Protein 3QH9 (pdb70)

Structure (mmCIF, N/CA/C/O backbone):
data_3QH9
#
_entry.id   3QH9
#
_cell.length_a   29.964
_cell.length_b   162.656
_cell.length_c   34.387
_cell.angle_alpha   90.000
_cell.angle_beta   90.000
_cell.angle_gamma   90.000
#
_symmetry.space_group_name_H-M   'C 2 2 21'
#
loop_
_entity.id
_entity.type
_entity.pdbx_description
1 polymer Liprin-beta-2
2 non-polymer 'IODIDE ION'
3 non-polymer GLYCEROL
4 non-polymer 'AMMONIUM ION'
5 water water
#
loop_
_atom_site.group_PDB
_atom_site.id
_atom_site.type_symbol
_atom_site.label_atom_id
_atom_site.label_alt_id
_atom_site.label_comp_id
_atom_site.label_asym_id
_atom_site.label_entity_id
_atom_site.label_seq_id
_atom_site.pdbx_PDB_ins_code
_atom_site.Cartn_x
_atom_site.Cartn_y
_atom_site.Cartn_z
_atom_site.occupancy
_atom_site.B_iso_or_equiv
_atom_site.auth_seq_id
_atom_site.auth_comp_id
_atom_site.auth_asym_id
_atom_site.auth_atom_id
_atom_site.pdbx_PDB_model_num
ATOM 1 N N . GLN A 1 14 ? 0.240 68.568 14.333 1.00 69.27 14 GLN A N 1
ATOM 2 C CA . GLN A 1 14 ? 0.318 67.493 13.280 1.00 73.10 14 GLN A CA 1
ATOM 3 C C . GLN A 1 14 ? 1.749 66.864 13.123 1.00 71.37 14 GLN A C 1
ATOM 4 O O . GLN A 1 14 ? 2.084 66.152 12.140 1.00 69.07 14 GLN A O 1
ATOM 10 N N . GLU A 1 15 ? 2.582 67.099 14.123 1.00 70.70 15 GLU A N 1
ATOM 11 C CA . GLU A 1 15 ? 3.642 66.164 14.384 1.00 71.34 15 GLU A CA 1
ATOM 12 C C . GLU A 1 15 ? 2.933 64.833 14.714 1.00 67.64 15 GLU A C 1
ATOM 13 O O . GLU A 1 15 ? 3.470 63.756 14.439 1.00 67.04 15 GLU A O 1
ATOM 19 N N . GLU A 1 16 ? 1.725 64.915 15.280 1.00 64.37 16 GLU A N 1
ATOM 20 C CA . GLU A 1 16 ? 0.951 63.700 15.661 1.00 65.32 16 GLU A CA 1
ATOM 21 C C . GLU A 1 16 ? 0.294 62.922 14.492 1.00 57.53 16 GLU A C 1
ATOM 22 O O . GLU A 1 16 ? 0.085 61.727 14.621 1.00 53.69 16 GLU A O 1
ATOM 28 N N . LYS A 1 17 ? 0.010 63.601 13.375 1.00 53.35 17 LYS A N 1
ATOM 29 C CA . LYS A 1 17 ? -0.162 62.948 12.058 1.00 53.65 17 LYS A CA 1
ATOM 30 C C . LYS A 1 17 ? 1.096 62.171 11.666 1.00 50.14 17 LYS A C 1
ATOM 31 O O . LYS A 1 17 ? 1.024 61.005 11.220 1.00 45.56 17 LYS A O 1
ATOM 37 N N . GLN A 1 18 ? 2.246 62.841 11.791 1.00 46.38 18 GLN A N 1
ATOM 38 C CA . GLN A 1 18 ? 3.531 62.190 11.565 1.00 44.46 18 GLN A CA 1
ATOM 39 C C . GLN A 1 18 ? 3.729 61.017 12.547 1.00 41.96 18 GLN A C 1
ATOM 40 O O . GLN A 1 18 ? 4.111 59.918 12.129 1.00 45.15 18 GLN A O 1
ATOM 46 N N . ARG A 1 19 ? 3.441 61.238 13.824 1.00 39.51 19 ARG A N 1
ATOM 47 C CA . ARG A 1 19 ? 3.652 60.230 14.851 1.00 41.33 19 ARG A CA 1
ATOM 48 C C . ARG A 1 19 ? 2.755 59.027 14.663 1.00 41.68 19 ARG A C 1
ATOM 49 O O . ARG A 1 19 ? 3.222 57.875 14.768 1.00 42.27 19 ARG A O 1
ATOM 57 N N . LYS A 1 20 ? 1.477 59.265 14.380 1.00 41.71 20 LYS A N 1
ATOM 58 C CA . LYS A 1 20 ? 0.594 58.163 14.063 1.00 42.66 20 LYS A CA 1
ATOM 59 C C . LYS A 1 20 ? 1.041 57.433 12.790 1.00 40.71 20 LYS A C 1
ATOM 60 O O . LYS A 1 20 ? 0.883 56.213 12.701 1.00 41.32 20 LYS A O 1
ATOM 66 N N . ALA A 1 21 ? 1.571 58.168 11.801 1.00 37.99 21 ALA A N 1
ATOM 67 C CA . ALA A 1 21 ? 2.110 57.527 10.586 1.00 36.97 21 ALA A CA 1
ATOM 68 C C . ALA A 1 21 ? 3.181 56.535 10.993 1.00 32.87 21 ALA A C 1
ATOM 69 O O . ALA A 1 21 ? 3.129 55.365 10.607 1.00 28.34 21 ALA A O 1
ATOM 71 N N . GLU A 1 22 ? 4.108 56.978 11.831 1.00 31.46 22 GLU A N 1
ATOM 72 C CA . GLU A 1 22 ? 5.267 56.117 12.138 1.00 35.04 22 GLU A CA 1
ATOM 73 C C . GLU A 1 22 ? 4.864 54.870 12.960 1.00 34.81 22 GLU A C 1
ATOM 74 O O . GLU A 1 22 ? 5.463 53.814 12.790 1.00 31.92 22 GLU A O 1
ATOM 80 N N . GLU A 1 23 ? 3.816 55.022 13.778 1.00 37.93 23 GLU A N 1
ATOM 81 C CA . GLU A 1 23 ? 3.203 53.954 14.574 1.00 38.88 23 GLU A CA 1
ATOM 82 C C . GLU A 1 23 ? 2.657 52.853 13.692 1.00 36.08 23 GLU A C 1
ATOM 83 O O . GLU A 1 23 ? 2.976 51.695 13.896 1.00 32.69 23 GLU A O 1
ATOM 89 N N . LEU A 1 24 ? 1.829 53.254 12.730 1.00 34.11 24 LEU A N 1
ATOM 90 C CA . LEU A 1 24 ? 1.347 52.412 11.641 1.00 34.27 24 LEU A CA 1
ATOM 91 C C . LEU A 1 24 ? 2.425 51.703 10.805 1.00 33.29 24 LEU A C 1
ATOM 92 O O . LEU A 1 24 ? 2.222 50.577 10.461 1.00 27.50 24 LEU A O 1
ATOM 97 N N . LEU A 1 25 ? 3.600 52.308 10.567 1.00 32.73 25 LEU A N 1
ATOM 98 C CA . LEU A 1 25 ? 4.632 51.644 9.766 1.00 33.95 25 LEU A CA 1
ATOM 99 C C . LEU A 1 25 ? 5.220 50.476 10.529 1.00 32.31 25 LEU A C 1
ATOM 100 O O . LEU A 1 25 ? 5.421 49.406 9.974 1.00 35.05 25 LEU A O 1
ATOM 105 N N . GLN A 1 26 ? 5.475 50.737 11.809 1.00 34.43 26 GLN A N 1
ATOM 106 C CA . GLN A 1 26 ? 5.960 49.790 12.808 1.00 39.12 26 GLN A CA 1
ATOM 107 C C . GLN A 1 26 ? 5.040 48.607 12.869 1.00 37.67 26 GLN A C 1
ATOM 108 O O . GLN A 1 26 ? 5.458 47.452 12.824 1.00 44.33 26 GLN A O 1
ATOM 114 N N . GLU A 1 27 ? 3.768 48.899 12.969 1.00 34.62 27 GLU A N 1
ATOM 115 C CA . GLU A 1 27 ? 2.782 47.822 12.975 1.00 33.51 27 GLU A CA 1
ATOM 116 C C . GLU A 1 27 ? 2.767 46.966 11.685 1.00 28.30 27 GLU A C 1
ATOM 117 O O . GLU A 1 27 ? 2.670 45.751 11.734 1.00 25.93 27 GLU A O 1
ATOM 123 N N . LEU A 1 28 ? 2.886 47.618 10.536 1.00 27.12 28 LEU A N 1
ATOM 124 C CA . LEU A 1 28 ? 2.998 46.977 9.223 1.00 28.74 28 LEU A CA 1
ATOM 125 C C . LEU A 1 28 ? 4.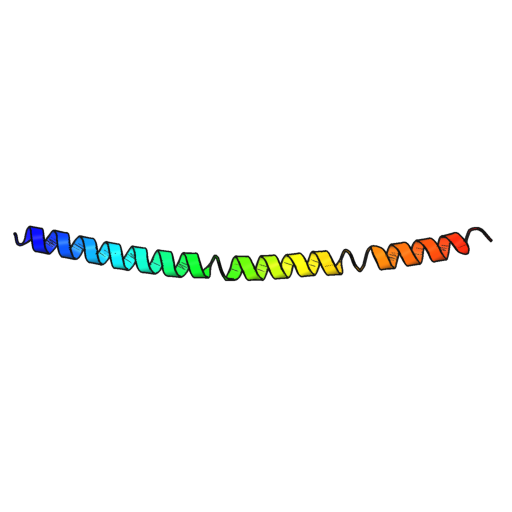194 46.108 9.151 1.00 29.62 28 LEU A C 1
ATOM 126 O O . LEU A 1 28 ? 4.098 45.010 8.644 1.00 27.76 28 LEU A O 1
ATOM 131 N N . ARG A 1 29 ? 5.350 46.631 9.615 1.00 31.25 29 ARG A N 1
ATOM 132 C CA . ARG A 1 29 ? 6.563 45.842 9.639 1.00 34.64 29 ARG A CA 1
ATOM 133 C C . ARG A 1 29 ? 6.361 44.579 10.451 1.00 33.68 29 ARG A C 1
ATOM 134 O O . ARG A 1 29 ? 6.816 43.509 10.028 1.00 40.97 29 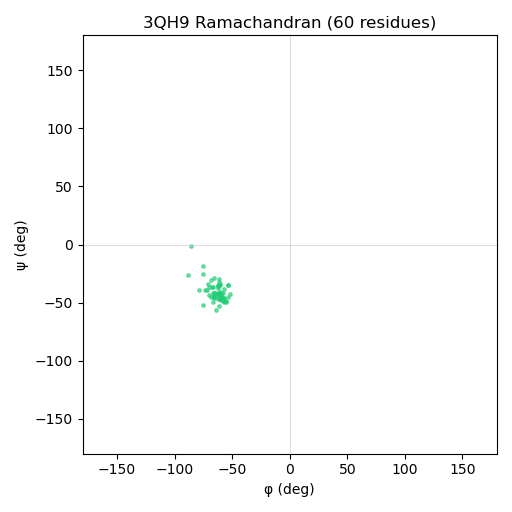ARG A O 1
ATOM 142 N N . HIS A 1 30 ? 5.755 44.698 11.636 1.00 30.25 30 HIS A N 1
ATOM 143 C CA . HIS A 1 30 ? 5.615 43.552 12.511 1.00 33.66 30 HIS A CA 1
ATOM 144 C C . HIS A 1 30 ? 4.626 42.517 11.881 1.00 33.20 30 HIS A C 1
ATOM 145 O O . HIS A 1 30 ? 4.884 41.321 11.876 1.00 34.03 30 HIS A O 1
ATOM 152 N N . LEU A 1 31 ? 3.487 42.986 11.370 1.00 33.77 31 LEU A N 1
ATOM 153 C CA . LEU A 1 31 ? 2.525 42.117 10.736 1.00 33.79 31 LEU A CA 1
ATOM 154 C C . LEU A 1 31 ? 3.128 41.409 9.522 1.00 34.07 31 LEU A C 1
ATOM 155 O O . LEU A 1 31 ? 2.778 40.274 9.218 1.00 34.11 31 LEU A O 1
ATOM 160 N N . LYS A 1 32 ? 4.020 42.082 8.813 1.00 36.92 32 LYS A N 1
ATOM 161 C CA . LYS A 1 32 ? 4.638 41.494 7.626 1.00 38.94 32 LYS A CA 1
ATOM 162 C C . LYS A 1 32 ? 5.601 40.369 7.954 1.00 40.40 32 LYS A C 1
ATOM 163 O O . LYS A 1 32 ? 5.703 39.426 7.180 1.00 39.16 32 LYS A O 1
ATOM 169 N N . ILE A 1 33 ? 6.327 40.515 9.062 1.00 41.09 33 ILE A N 1
ATOM 170 C CA . ILE A 1 33 ? 7.145 39.447 9.613 1.00 41.61 33 ILE A CA 1
ATOM 171 C C . ILE A 1 33 ? 6.237 38.297 10.086 1.00 39.59 33 ILE A C 1
ATOM 172 O O . ILE A 1 33 ? 6.530 37.144 9.823 1.00 41.43 33 ILE A O 1
ATOM 177 N N . LYS A 1 34 ? 5.140 38.597 10.778 1.00 35.77 34 LYS A N 1
ATOM 178 C CA . LYS A 1 34 ? 4.257 37.529 11.216 1.00 34.95 34 LYS A CA 1
ATOM 179 C C . LYS A 1 34 ? 3.719 36.732 9.988 1.00 31.81 34 LYS A C 1
ATOM 180 O O . LYS A 1 34 ? 3.850 35.541 9.947 1.00 31.90 34 LYS A O 1
ATOM 186 N N . VAL A 1 35 ? 3.238 37.401 8.958 1.00 32.21 35 VAL A N 1
ATOM 187 C CA . VAL A 1 35 ? 2.686 36.730 7.787 1.00 31.92 35 VAL A CA 1
ATOM 188 C C . VAL A 1 35 ? 3.790 35.859 7.191 1.00 32.24 35 VAL A C 1
ATOM 189 O O . VAL A 1 35 ? 3.570 34.718 6.811 1.00 29.45 35 VAL A O 1
ATOM 193 N N . GLU A 1 36 ? 4.985 36.404 7.105 1.00 37.89 36 GLU A N 1
ATOM 194 C CA . GLU A 1 36 ? 6.13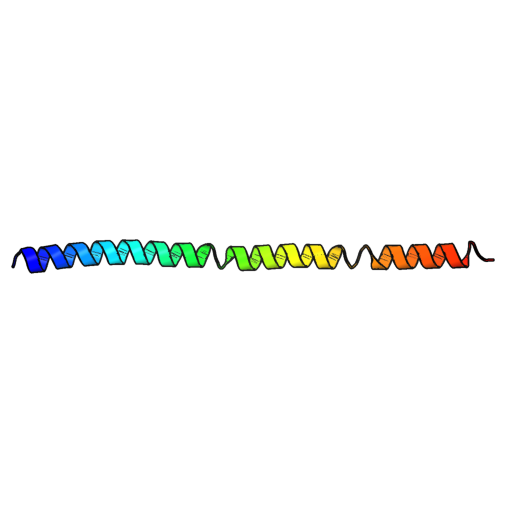7 35.671 6.531 1.00 41.01 36 GLU A CA 1
ATOM 195 C C . GLU A 1 36 ? 6.413 34.386 7.295 1.00 43.25 36 GLU A C 1
ATOM 196 O O . GLU A 1 36 ? 6.616 33.314 6.698 1.00 48.32 36 GLU A O 1
ATOM 202 N N . GLU A 1 37 ? 6.416 34.476 8.618 1.00 42.30 37 GLU A N 1
ATOM 203 C CA . GLU A 1 37 ? 6.599 33.293 9.454 1.00 40.94 37 GLU A CA 1
ATOM 204 C C . GLU A 1 37 ? 5.429 32.287 9.369 1.00 36.87 37 GLU A C 1
ATOM 205 O O . GLU A 1 37 ? 5.679 31.101 9.158 1.00 39.30 37 GLU A O 1
ATOM 211 N N . LEU A 1 38 ? 4.188 32.749 9.514 1.00 25.85 38 LEU A N 1
ATOM 212 C CA . LEU A 1 38 ? 3.009 31.889 9.373 1.00 27.10 38 LEU A CA 1
ATOM 213 C C . LEU A 1 38 ? 2.946 31.098 8.034 1.00 28.95 38 LEU A C 1
ATOM 214 O O . LEU A 1 38 ? 2.498 29.947 8.021 1.00 29.86 38 LEU A O 1
ATOM 219 N N . GLU A 1 39 ? 3.418 31.706 6.949 1.00 33.65 39 GLU A N 1
ATOM 220 C CA . GLU A 1 39 ? 3.636 31.053 5.648 1.00 38.43 39 GLU A CA 1
ATOM 221 C C . GLU A 1 39 ? 4.891 30.153 5.602 1.00 42.57 39 GLU A C 1
ATOM 222 O O . GLU A 1 39 ? 5.000 29.300 4.704 1.00 45.06 39 GLU A O 1
ATOM 228 N N . ASN A 1 40 ? 5.834 30.323 6.524 1.00 41.94 40 ASN A N 1
ATOM 229 C CA . ASN A 1 40 ? 6.854 29.279 6.717 1.00 46.55 40 ASN A CA 1
ATOM 230 C C . ASN A 1 40 ? 6.268 28.069 7.463 1.00 44.68 40 ASN A C 1
ATOM 231 O O . ASN A 1 40 ? 6.397 26.930 7.042 1.00 47.15 40 ASN A O 1
ATOM 236 N N . GLU A 1 41 ? 5.643 28.299 8.593 1.00 43.72 41 GLU A N 1
ATOM 237 C CA . GLU A 1 41 ? 4.981 27.199 9.265 1.00 45.88 41 GLU A CA 1
ATOM 238 C C . GLU A 1 41 ? 3.986 26.369 8.344 1.00 43.34 41 GLU A C 1
ATOM 239 O O . GLU A 1 41 ? 3.980 25.126 8.386 1.00 39.73 41 GLU A O 1
ATOM 245 N N . ARG A 1 42 ? 3.177 27.039 7.519 1.00 41.33 42 ARG A N 1
ATOM 246 C CA A ARG A 1 42 ? 2.325 26.336 6.545 0.50 41.28 42 ARG A CA 1
ATOM 247 C CA B ARG A 1 42 ? 2.328 26.366 6.501 0.50 41.01 42 ARG A CA 1
ATOM 248 C C . ARG A 1 42 ? 3.144 25.437 5.575 1.00 42.85 42 ARG A C 1
ATOM 249 O O . ARG A 1 42 ? 2.783 24.282 5.352 1.00 41.12 42 ARG A O 1
ATOM 264 N N . ASN A 1 43 ? 4.235 25.950 5.014 1.00 44.64 43 ASN A N 1
ATOM 265 C CA . ASN A 1 43 ? 5.022 25.173 4.070 1.00 48.86 43 ASN A CA 1
ATOM 266 C C . ASN A 1 43 ? 5.575 23.882 4.698 1.00 47.98 43 ASN A C 1
ATOM 267 O O . ASN A 1 43 ? 5.657 22.831 4.047 1.00 45.99 43 ASN A O 1
ATOM 272 N N . GLN A 1 44 ? 5.919 23.950 5.973 1.00 46.85 44 GLN A N 1
ATOM 273 C CA . GLN A 1 44 ? 6.515 22.803 6.612 1.00 47.33 44 GLN A CA 1
ATOM 274 C C . GLN A 1 44 ? 5.487 21.855 7.203 1.00 40.84 44 GLN A C 1
ATOM 275 O O . GLN A 1 44 ? 5.785 20.691 7.415 1.00 40.65 44 GLN A O 1
ATOM 281 N N . TYR A 1 45 ? 4.319 22.363 7.551 1.00 33.65 45 TYR A N 1
ATOM 282 C CA . TYR A 1 45 ? 3.182 21.506 7.837 1.00 31.20 45 TYR A CA 1
ATOM 283 C C . TYR A 1 45 ? 2.795 20.692 6.551 1.00 25.18 45 TYR A C 1
ATOM 284 O O . TYR A 1 45 ? 2.539 19.501 6.620 1.00 26.08 45 TYR A O 1
ATOM 293 N N . GLU A 1 46 ? 2.808 21.327 5.378 1.00 26.54 46 GLU A N 1
ATOM 294 C CA . GLU A 1 46 ? 2.484 20.627 4.127 1.00 25.85 46 GLU A CA 1
ATOM 295 C C . GLU A 1 46 ? 3.476 19.481 3.817 1.00 25.22 46 GLU A C 1
ATOM 296 O O . GLU A 1 46 ? 3.089 18.400 3.342 1.00 25.29 46 GLU A O 1
ATOM 302 N N . TRP A 1 47 ? 4.746 19.674 4.142 1.00 24.68 47 TRP A N 1
ATOM 303 C CA . TRP A 1 47 ? 5.728 18.621 3.928 1.00 25.86 47 TRP A CA 1
ATOM 304 C C . TRP A 1 47 ? 5.694 17.516 5.033 1.00 26.57 47 TRP A C 1
ATOM 305 O O . TRP A 1 47 ? 5.835 16.326 4.703 1.00 27.94 47 TRP A O 1
ATOM 316 N N . LYS A 1 48 ? 5.498 17.873 6.312 1.00 24.69 48 LYS A N 1
ATOM 317 C CA . LYS A 1 48 ? 5.242 16.856 7.375 1.00 25.29 48 LYS A CA 1
ATOM 318 C C . LYS A 1 48 ? 3.957 16.058 7.142 1.00 21.66 48 LYS A C 1
ATOM 319 O O . LYS A 1 48 ? 3.870 14.868 7.416 1.00 27.01 48 LYS A O 1
ATOM 325 N N . LEU A 1 49 ? 2.951 16.691 6.600 1.00 16.77 49 LEU A N 1
ATOM 326 C CA . LEU A 1 49 ? 1.755 15.926 6.293 1.00 20.26 49 LEU A CA 1
ATOM 327 C C . LEU A 1 49 ? 2.116 14.926 5.201 1.00 21.36 49 LEU A C 1
ATOM 328 O O . LEU A 1 49 ? 1.773 13.751 5.239 1.00 19.35 49 LEU A O 1
ATOM 333 N N . LYS A 1 50 ? 2.834 15.403 4.204 1.00 22.90 50 LYS A N 1
ATOM 334 C CA . LYS A 1 50 ? 3.278 14.521 3.148 1.00 23.44 50 LYS A CA 1
ATOM 335 C C . LYS A 1 50 ? 4.065 13.337 3.732 1.00 21.90 50 LYS A C 1
ATOM 336 O O . LYS A 1 50 ? 3.847 12.191 3.370 1.00 19.38 50 LYS A O 1
ATOM 342 N N . ALA A 1 51 ? 5.019 13.634 4.607 1.00 22.34 51 ALA A N 1
ATOM 343 C CA . ALA A 1 51 ? 5.817 12.598 5.216 1.00 21.54 51 ALA A CA 1
ATOM 344 C C . ALA A 1 51 ? 4.939 11.606 6.013 1.00 19.04 51 ALA A C 1
ATOM 345 O O . ALA A 1 51 ? 5.092 10.365 5.941 1.00 16.60 51 ALA A O 1
ATOM 347 N N . THR A 1 52 ? 3.953 12.116 6.749 1.00 17.10 52 THR A N 1
ATOM 348 C CA . THR A 1 52 ? 3.148 11.228 7.538 1.00 17.67 52 THR A CA 1
ATOM 349 C C . THR A 1 52 ? 2.323 10.330 6.612 1.00 15.23 52 THR A C 1
ATOM 350 O O . THR A 1 52 ? 2.159 9.126 6.858 1.00 14.45 52 THR A O 1
ATOM 354 N N . LYS A 1 53 ? 1.883 10.898 5.507 1.00 14.34 53 LYS A N 1
ATOM 355 C CA . LYS A 1 53 ? 1.145 10.143 4.504 1.00 15.46 53 LYS A CA 1
ATOM 356 C C . LYS A 1 53 ? 2.010 9.063 3.828 1.00 13.49 53 LYS A C 1
ATOM 357 O O . LYS A 1 53 ? 1.502 8.071 3.416 1.00 13.41 53 LYS A O 1
ATOM 363 N N . ALA A 1 54 ? 3.311 9.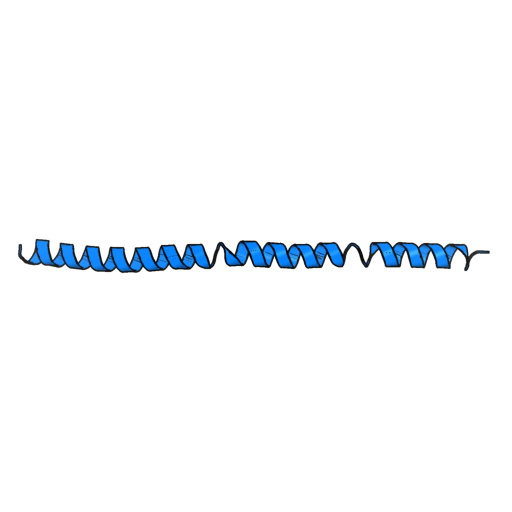253 3.732 1.00 15.02 54 ALA A N 1
ATOM 364 C CA . ALA A 1 54 ? 4.204 8.257 3.197 1.00 15.24 54 ALA A CA 1
ATOM 365 C C . ALA A 1 54 ? 4.328 7.099 4.198 1.00 14.98 54 ALA A C 1
ATOM 366 O O . ALA A 1 54 ? 4.443 5.938 3.834 1.00 15.16 54 ALA A O 1
ATOM 368 N N . GLU A 1 55 ? 4.276 7.425 5.474 1.00 14.96 55 GLU A N 1
ATOM 369 C CA . GLU A 1 55 ? 4.273 6.417 6.519 1.00 15.54 55 GLU A CA 1
ATOM 370 C C . GLU A 1 55 ? 3.020 5.601 6.452 1.00 14.34 55 GLU A C 1
ATOM 371 O O . GLU A 1 55 ? 3.089 4.422 6.499 1.00 14.53 55 GLU A O 1
ATOM 377 N N . VAL A 1 56 ? 1.870 6.198 6.306 1.00 13.61 56 VAL 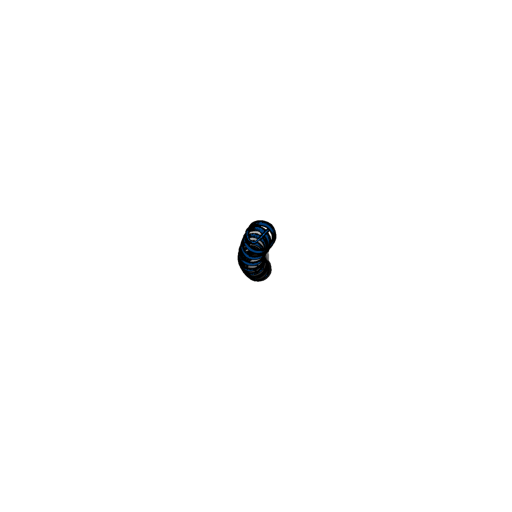A N 1
ATOM 378 C CA . VAL A 1 56 ? 0.640 5.420 6.055 1.00 13.33 56 VAL A CA 1
ATOM 379 C C . VAL A 1 56 ? 0.787 4.470 4.853 1.00 14.06 56 VAL A C 1
ATOM 380 O O . VAL A 1 56 ? 0.468 3.276 4.945 1.00 16.19 56 VAL A O 1
ATOM 384 N N . ALA A 1 57 ? 1.352 4.956 3.745 1.00 14.22 57 ALA A N 1
ATOM 385 C CA . ALA A 1 57 ? 1.400 4.154 2.550 1.00 13.48 57 ALA A CA 1
ATOM 386 C C . ALA A 1 57 ? 2.319 2.966 2.792 1.00 15.18 57 ALA A C 1
ATOM 387 O O . ALA A 1 57 ? 2.015 1.885 2.353 1.00 14.29 57 ALA A O 1
ATOM 389 N N . GLN A 1 58 ? 3.464 3.156 3.444 1.00 16.40 58 GLN A N 1
ATOM 390 C CA . GLN A 1 58 ? 4.345 2.019 3.736 1.00 17.74 58 GLN A CA 1
ATOM 391 C C . GLN A 1 58 ? 3.664 1.006 4.627 1.00 14.51 58 GLN A C 1
ATOM 392 O O . GLN A 1 58 ? 3.787 -0.170 4.425 1.00 15.45 58 GLN A O 1
ATOM 398 N N . LEU A 1 59 ? 2.959 1.462 5.635 1.00 14.23 59 LEU A N 1
ATOM 399 C CA . LEU A 1 59 ? 2.205 0.545 6.482 1.00 14.61 59 LEU A CA 1
ATOM 400 C C . LEU A 1 59 ? 1.113 -0.255 5.782 1.00 16.12 59 LEU A C 1
ATOM 401 O O . LEU A 1 59 ? 0.901 -1.445 6.138 1.00 15.88 59 LEU A O 1
ATOM 406 N N . GLN A 1 60 ? 0.487 0.331 4.767 1.00 17.63 60 GLN A N 1
ATOM 407 C CA A GLN A 1 60 ? -0.605 -0.309 4.020 0.50 21.08 60 GLN A CA 1
ATOM 408 C CA B GLN A 1 60 ? -0.598 -0.357 4.084 0.50 19.88 60 GLN A CA 1
ATOM 409 C C . GLN A 1 60 ? 0.117 -1.393 3.265 1.00 20.84 60 GLN A C 1
ATOM 410 O O . GLN A 1 60 ? -0.402 -2.480 3.077 1.00 13.90 60 GLN A O 1
ATOM 421 N N . GLU A 1 61 ? 1.342 -1.056 2.799 1.00 18.17 61 GLU A N 1
ATOM 422 C CA . GLU A 1 61 ? 2.100 -2.045 2.069 1.00 14.89 61 GLU A CA 1
ATOM 423 C C . GLU A 1 61 ? 2.491 -3.206 2.965 1.00 13.77 61 GLU A C 1
ATOM 424 O O . GLU A 1 61 ? 2.420 -4.331 2.503 1.00 15.87 61 GLU A O 1
ATOM 430 N N . GLN A 1 62 ? 2.906 -2.966 4.196 1.00 15.21 62 GLN A N 1
ATOM 431 C CA A GLN A 1 62 ? 3.229 -4.050 5.134 0.50 15.47 62 GLN A CA 1
ATOM 432 C CA B GLN A 1 62 ? 3.232 -4.087 5.081 0.50 15.18 62 GLN A CA 1
ATOM 433 C C . GLN A 1 62 ? 1.995 -4.915 5.414 1.00 15.09 62 GLN A C 1
ATOM 434 O O . GLN A 1 62 ? 2.092 -6.146 5.450 1.00 14.96 62 GLN A O 1
ATOM 445 N N . VAL A 1 63 ? 0.808 -4.279 5.607 1.00 14.43 63 VAL A N 1
ATOM 446 C CA . VAL A 1 63 ? -0.439 -5.068 5.896 1.00 14.49 63 VAL A CA 1
ATOM 447 C C . VAL A 1 63 ? -0.745 -6.082 4.755 1.00 13.92 63 VAL A C 1
ATOM 448 O O . VAL A 1 63 ? -1.017 -7.221 4.987 1.00 17.42 63 VAL A O 1
ATOM 452 N N . ALA A 1 64 ? -0.665 -5.642 3.508 1.00 13.84 64 ALA A N 1
ATOM 453 C CA . ALA A 1 64 ? -1.015 -6.397 2.357 1.00 13.57 64 ALA A CA 1
ATOM 454 C C . ALA A 1 64 ? 0.003 -7.616 2.180 1.00 14.83 64 ALA A C 1
ATOM 455 O O . ALA A 1 64 ? -0.390 -8.720 1.797 1.00 13.63 64 ALA A O 1
ATOM 457 N N . LEU A 1 65 ? 1.285 -7.364 2.504 1.00 13.98 65 LEU A N 1
ATOM 458 C CA . LEU A 1 65 ? 2.348 -8.398 2.475 1.00 15.77 65 LEU A CA 1
ATOM 459 C C . LEU A 1 65 ? 2.027 -9.471 3.542 1.00 17.47 65 LEU A C 1
ATOM 460 O O . LEU A 1 65 ? 2.121 -10.626 3.274 1.00 16.94 65 LEU A O 1
ATOM 465 N N . LYS A 1 66 ? 1.579 -9.051 4.715 1.00 14.53 66 LYS A N 1
ATOM 466 C CA . LYS A 1 66 ? 1.236 -9.953 5.750 1.00 15.48 66 LYS A CA 1
ATOM 467 C C . LYS A 1 66 ? -0.031 -10.701 5.454 1.00 16.39 66 LYS A C 1
ATOM 468 O O . LYS A 1 66 ? -0.020 -11.879 5.738 1.00 15.79 66 LYS A O 1
ATOM 474 N N . ASP A 1 67 ? -1.060 -10.035 4.848 1.00 14.74 67 ASP A N 1
ATOM 475 C CA . ASP A 1 67 ? -2.252 -10.729 4.334 1.00 19.66 67 ASP A CA 1
ATOM 476 C C . ASP A 1 67 ? -1.871 -11.784 3.300 1.00 16.39 67 ASP A C 1
ATOM 477 O O . ASP A 1 67 ? -2.339 -12.873 3.374 1.00 16.98 67 ASP A O 1
ATOM 482 N N . ALA A 1 68 ? -0.942 -11.493 2.412 1.00 18.67 68 ALA A N 1
ATOM 483 C CA . ALA A 1 68 ? -0.470 -12.506 1.430 1.00 17.23 68 ALA A CA 1
ATOM 484 C C . ALA A 1 68 ? 0.208 -13.751 2.091 1.00 15.88 68 ALA A C 1
ATOM 485 O O . ALA A 1 68 ? 0.133 -14.946 1.624 1.00 15.19 68 ALA A O 1
ATOM 487 N N . GLU A 1 69 ? 0.928 -13.449 3.150 1.00 17.73 69 GLU A N 1
ATOM 488 C CA . GLU A 1 69 ? 1.623 -14.482 3.888 1.00 20.43 69 GLU A CA 1
ATOM 489 C C . GLU A 1 69 ? 0.638 -15.319 4.704 1.00 19.38 69 GLU A C 1
ATOM 490 O O . GLU A 1 69 ? 0.765 -16.547 4.706 1.00 18.42 69 GLU A O 1
ATOM 496 N N . ILE A 1 70 ? -0.376 -14.699 5.299 1.00 19.27 70 ILE A N 1
ATOM 497 C CA . ILE A 1 70 ? -1.442 -15.448 5.976 1.00 19.81 70 ILE A CA 1
ATOM 498 C C . ILE A 1 70 ? -2.218 -16.350 4.973 1.00 20.75 70 ILE A C 1
ATOM 499 O O . ILE A 1 70 ? -2.495 -17.532 5.252 1.00 20.55 70 ILE A O 1
ATOM 504 N N . GLU A 1 71 ? -2.547 -15.836 3.803 1.00 18.51 71 GLU A N 1
ATOM 505 C CA . GLU A 1 71 ? -3.191 -16.634 2.772 1.00 19.98 71 GLU A CA 1
ATOM 506 C C . GLU A 1 71 ? -2.325 -17.824 2.332 1.00 20.14 71 GLU A C 1
ATOM 507 O O . GLU A 1 71 ? -2.790 -18.941 2.131 1.00 19.80 71 GLU A O 1
ATOM 513 N N . ARG A 1 72 ? -1.034 -17.615 2.190 1.00 16.47 72 ARG A N 1
ATOM 514 C CA . ARG A 1 72 ? -0.195 -18.696 1.803 1.00 14.92 72 ARG A CA 1
ATOM 515 C C . ARG A 1 72 ? -0.220 -19.798 2.828 1.00 20.41 72 ARG A C 1
ATOM 516 O O . ARG A 1 72 ? -0.345 -20.994 2.434 1.00 21.10 72 ARG A O 1
ATOM 524 N N . LEU A 1 73 ? -0.078 -19.425 4.105 1.00 22.58 73 LEU A N 1
ATOM 525 C CA . LEU A 1 73 ? -0.131 -20.363 5.244 1.00 20.55 73 LEU A CA 1
ATOM 526 C C . LEU A 1 73 ? -1.468 -21.080 5.352 1.00 21.55 73 LEU A C 1
ATOM 527 O O . LEU A 1 73 ? -1.485 -22.282 5.568 1.00 25.09 73 LEU A O 1
ATOM 532 N N . HIS A 1 74 ? -2.574 -20.365 5.239 1.00 24.47 74 HIS A N 1
ATOM 533 C CA . HIS A 1 74 ? -3.863 -21.005 5.195 1.00 27.23 74 HIS A CA 1
ATOM 534 C C . HIS A 1 74 ? -4.060 -22.044 4.073 1.00 32.15 74 HIS A C 1
ATOM 535 O O . HIS A 1 74 ? -4.722 -23.075 4.304 1.00 37.90 74 HIS A O 1
ATOM 542 N N . SER A 1 75 ? -3.537 -21.809 2.867 1.00 32.38 75 SER A N 1
ATOM 543 C CA . SER A 1 75 ? -3.546 -22.889 1.817 1.00 34.51 75 SER A CA 1
ATOM 544 C C . SER A 1 75 ? -2.819 -24.161 2.242 1.00 35.29 75 SER A C 1
ATOM 545 O O . SER A 1 75 ? -3.292 -25.315 2.036 1.00 34.30 75 SER A O 1
ATOM 548 N N . GLN A 1 76 ? -1.637 -23.953 2.818 1.00 36.28 76 GLN A N 1
ATOM 549 C CA . GLN A 1 76 ? -0.871 -25.061 3.305 1.00 36.41 76 GLN A CA 1
ATOM 550 C C . GLN A 1 76 ? -1.603 -25.764 4.443 1.00 40.96 76 GLN A C 1
ATOM 551 O O . GLN A 1 76 ? -1.857 -26.968 4.410 1.00 40.29 76 GLN A O 1
ATOM 557 N N . LEU A 1 77 ? -1.937 -25.009 5.471 1.00 45.22 77 LEU A N 1
ATOM 558 C CA A LEU A 1 77 ? -2.637 -25.522 6.659 0.50 49.94 77 LEU A CA 1
ATOM 559 C CA B LEU A 1 77 ? -2.506 -25.654 6.630 0.50 49.21 77 LEU A CA 1
ATOM 560 C C . LEU A 1 77 ? -3.824 -26.392 6.266 1.00 53.49 77 LEU A C 1
ATOM 561 O O . LEU A 1 77 ? -4.145 -27.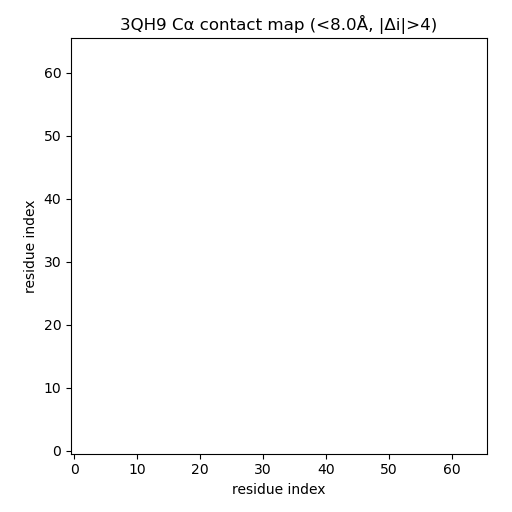389 6.926 1.00 55.88 77 LEU A O 1
ATOM 570 N N . SER A 1 78 ? -4.522 -26.001 5.187 1.00 54.71 78 SER A N 1
ATOM 571 C CA . SER A 1 78 ? -5.737 -26.736 4.800 1.00 59.35 78 SER A CA 1
ATOM 572 C C . SER A 1 78 ? -5.521 -27.990 3.897 1.00 61.38 78 SER A C 1
ATOM 573 O O . SER A 1 78 ? -6.505 -28.692 3.599 1.00 65.66 78 SER A O 1
ATOM 576 N N . ARG A 1 79 ? -4.274 -28.306 3.507 1.00 58.83 79 ARG A N 1
ATOM 577 C CA A ARG A 1 79 ? -3.987 -29.508 2.696 0.70 57.86 79 ARG A CA 1
ATOM 578 C CA B ARG A 1 79 ? -4.003 -29.515 2.702 0.30 57.58 79 ARG A CA 1
ATOM 579 C C . ARG A 1 79 ? -4.153 -30.809 3.516 1.00 59.51 79 ARG A C 1
ATOM 580 O O . ARG A 1 79 ? -3.945 -30.841 4.743 1.00 61.94 79 ARG A O 1
#

Organism: Homo sapiens (NCBI:txid9606)

GO terms:
  GO:0042802 identical protein binding (F, IDA)
  GO:0005829 cytosol (C, TAS)
  GO:0005515 protein binding (F, IPI)
  GO:0005576 extracellular region (C, HDA)

Secondary structure (DSSP, 8-state):
-HHHHHHHHHHHHHHHHHHHHHHHHHHHHHHHHHHHHHHHHHHHHHHHHHHHHHHHHHHHHHHHT-

B-factor: mean 37.23, std 18.12, range [3.64, 97.11]

Foldseek 3Di:
DVVVVVVVVVVVVVVVVVVVVVVVVVVVVVVVVVVVVVVVVVVVVVVVVVVVVVVVVVVVVVVVVD

InterPro domains:
  IPR001660 Sterile alpha motif domain [PF00536] (557-618)
  IPR001660 Sterile alpha motif domain [PF005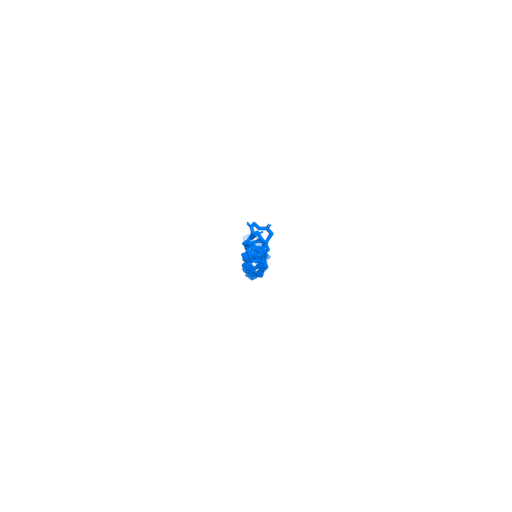36] (633-690)
  IPR001660 Sterile alpha motif domain [PF07647] (716-784)
  IPR001660 Sterile alpha motif domain [PS50105] (558-622)
  IPR001660 Sterile alpha motif domain [PS50105] (635-693)
  IPR001660 Sterile alpha motif domain [PS50105] (718-749)
  IPR001660 Sterile alpha motif domain [SM00454] (555-622)
  IPR001660 Sterile alpha motif domain [SM00454] (627-693)
  IPR001660 Sterile alpha motif domain [SM00454] (715-787)
  IPR013761 Sterile alpha motif/pointed domain superfamily [G3DSA:1.10.150.50] (521-633)
  IPR013761 Sterile alpha motif/pointed domain superfamily [G3DSA:1.10.150.50] (634-705)
  IPR013761 Sterile alpha motif/pointed domain superfamily [G3DSA:1.10.150.50] (706-805)
  IPR013761 Sterile alpha motif/pointed domain superfamily [SSF47769] (550-624)
  IPR013761 Sterile alpha motif/pointed domain superfamily [SSF47769] (631-701)
  IPR013761 Sterile alpha motif/pointed domain superfamily [SSF47769] (708-784)
  IPR029515 Liprin [PTHR12587] (29-849)
  IPR037617 Liprin-beta-1/2, SAM domain 1 [cd09563] (555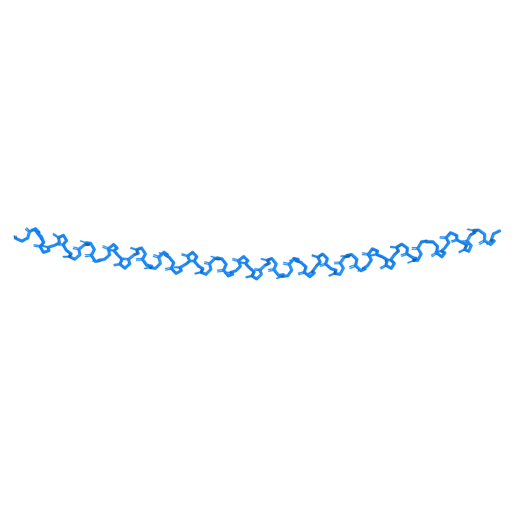-618)
  IPR037618 Liprin-beta-1/2, SAM domain 2 [cd09566] (629-691)
  IPR037619 Liprin-beta-1/2, SAM domain 3 [cd09569] (714-785)
  IPR058914 Liprin-beta-1/2, coiled-coil domain [PF26022] (108-213)

Radius of gyration: 28.69 Å; Cα contacts (8 Å, |Δi|>4): 0; chains: 1; bounding box: 13×97×14 Å

Solvent-accessible surface area: 6731 Å² total; per-residue (Å²): 168,118,118,161,99,140,114,45,95,80,86,90,90,94,85,138,111,101,136,84,126,77,103,97,105,92,101,86,157,74,124,151,94,151,121,100,122,54,54,132,63,104,94,56,84,89,137,90,61,94,59,111,130,65,55,79,86,114,120,83,100,61,77,132,88,224

Sequence (66 aa):
QEEKQRKAEELLQELRHLKIKVEELENERRNQYEWKLKATKAEVAQLQQEQQVALKDAEIERLHSQLLSRR